Protein AF-A0A8V8TL55-F1 (afdb_monomer)

Organism: Homo sapiens (NCBI:txid9606)

Solvent-accessible surface area (backbone atoms only — not comparable to full-atom values): 6838 Å² total; per-residue (Å²): 128,44,73,77,48,76,43,82,22,73,82,47,78,71,35,72,38,85,79,44,56,75,54,57,49,71,15,20,30,28,39,33,28,49,91,56,92,77,57,47,78,48,79,47,73,44,99,36,48,67,53,31,50,51,50,56,52,52,50,50,52,52,50,51,51,66,71,69,49,50,71,69,58,52,52,51,55,51,52,52,52,58,49,62,74,59,37,85,75,72,70,88,60,77,53,74,69,50,50,63,63,50,37,57,80,71,75,41,83,80,78,79,81,128

Structure (mmCIF, N/CA/C/O backbone):
data_AF-A0A8V8TL55-F1
#
_entry.id   AF-A0A8V8TL55-F1
#
loop_
_atom_site.group_PDB
_atom_site.id
_atom_site.type_symbol
_atom_site.label_atom_id
_atom_site.label_alt_id
_atom_site.label_comp_id
_atom_site.label_asym_id
_atom_site.label_entity_id
_atom_site.label_seq_id
_atom_site.pdbx_PDB_ins_code
_atom_site.Cartn_x
_atom_site.Cartn_y
_atom_site.Cartn_z
_atom_site.occupancy
_atom_site.B_iso_or_equiv
_atom_site.auth_seq_id
_atom_site.auth_comp_id
_atom_site.auth_asym_id
_atom_site.auth_atom_id
_atom_site.pdbx_PDB_model_num
ATOM 1 N N . MET A 1 1 ? 0.872 6.433 -7.938 1.00 76.94 1 MET A N 1
ATOM 2 C CA . MET A 1 1 ? 0.570 6.154 -6.518 1.00 76.94 1 MET A CA 1
ATOM 3 C C . MET A 1 1 ? -0.550 5.135 -6.422 1.00 76.94 1 MET A C 1
ATOM 5 O O . MET A 1 1 ? -1.609 5.355 -7.012 1.00 76.94 1 MET A O 1
ATOM 9 N N . GLU A 1 2 ? -0.282 4.018 -5.747 1.00 88.38 2 GLU A N 1
ATOM 10 C CA . GLU A 1 2 ? -1.200 2.874 -5.657 1.00 88.38 2 GLU A CA 1
ATOM 11 C C . GLU A 1 2 ? -2.168 2.989 -4.482 1.00 88.38 2 GLU A C 1
ATOM 13 O O . GLU A 1 2 ? -3.326 2.633 -4.642 1.00 88.38 2 GLU A O 1
ATOM 18 N N . ILE A 1 3 ? -1.745 3.536 -3.338 1.00 93.88 3 ILE A N 1
ATOM 19 C CA . ILE A 1 3 ? -2.655 3.815 -2.218 1.00 93.88 3 ILE A CA 1
ATOM 20 C C . ILE A 1 3 ? -3.557 4.989 -2.601 1.00 93.88 3 ILE A C 1
ATOM 22 O O . ILE A 1 3 ? -3.071 6.084 -2.903 1.00 93.88 3 I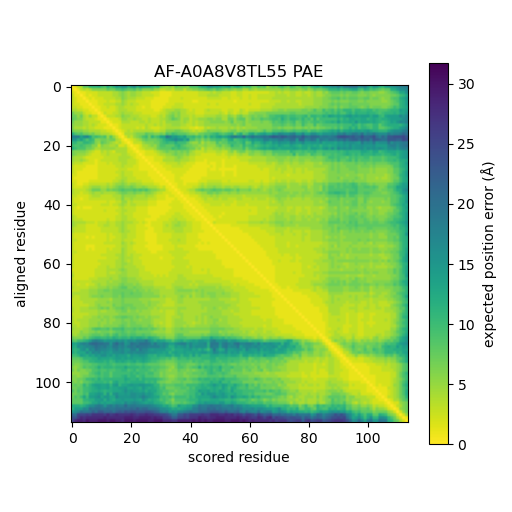LE A O 1
ATOM 26 N N . LYS A 1 4 ? -4.869 4.750 -2.594 1.00 93.62 4 LYS A N 1
ATOM 27 C CA . LYS A 1 4 ? -5.891 5.750 -2.918 1.00 93.62 4 LYS A CA 1
ATOM 28 C C . LYS A 1 4 ? -6.516 6.353 -1.676 1.00 93.62 4 LYS A C 1
ATOM 30 O O . LYS A 1 4 ? -6.773 7.550 -1.661 1.00 93.62 4 LYS A O 1
ATOM 35 N N . GLU A 1 5 ? -6.737 5.540 -0.650 1.00 93.38 5 GLU A N 1
ATOM 36 C CA . GLU A 1 5 ? -7.453 5.974 0.543 1.00 93.38 5 GLU A CA 1
ATOM 37 C C . GLU A 1 5 ? -7.073 5.125 1.760 1.00 93.38 5 GLU A C 1
ATOM 39 O O . GLU A 1 5 ? -6.783 3.933 1.637 1.00 93.38 5 GLU A O 1
ATOM 44 N N . ILE A 1 6 ? -7.085 5.749 2.939 1.00 95.06 6 ILE A N 1
ATOM 45 C CA . ILE A 1 6 ? -6.850 5.104 4.231 1.00 95.06 6 ILE A CA 1
ATOM 46 C C . ILE A 1 6 ? -7.998 5.501 5.158 1.00 95.06 6 ILE A C 1
ATOM 48 O O . ILE A 1 6 ? -8.227 6.689 5.379 1.00 95.06 6 ILE A O 1
ATOM 52 N N . ARG A 1 7 ? -8.718 4.513 5.695 1.00 95.44 7 ARG A N 1
ATOM 53 C CA . ARG A 1 7 ? -9.900 4.721 6.541 1.00 95.44 7 ARG A CA 1
ATOM 54 C C . ARG A 1 7 ? -9.665 4.165 7.950 1.00 95.44 7 ARG A C 1
ATOM 56 O O . ARG A 1 7 ? -9.438 2.959 8.064 1.00 95.44 7 ARG A O 1
ATOM 63 N N . PRO A 1 8 ? -9.737 4.984 9.014 1.00 95.19 8 PRO A N 1
ATOM 64 C CA . PRO A 1 8 ? -9.679 4.497 10.391 1.00 95.19 8 PRO A CA 1
ATOM 65 C C . PRO A 1 8 ? -10.962 3.745 10.752 1.00 95.19 8 PRO A C 1
ATOM 67 O O . PRO A 1 8 ? -12.048 4.163 10.362 1.00 95.19 8 PRO A O 1
ATOM 70 N N . GLY A 1 9 ? -10.850 2.658 11.508 1.00 93.38 9 GLY A N 1
ATOM 71 C CA . GLY A 1 9 ? -11.973 1.808 11.894 1.00 93.38 9 GLY A CA 1
ATOM 72 C C . GLY A 1 9 ? -12.229 0.636 10.945 1.00 93.38 9 GLY A C 1
ATOM 73 O O . GLY A 1 9 ? -11.462 0.341 10.020 1.00 93.38 9 GLY A O 1
ATOM 74 N N . LYS A 1 10 ? -13.351 -0.049 11.177 1.00 92.25 10 LYS A N 1
ATOM 75 C CA . LYS A 1 10 ? -13.761 -1.266 10.461 1.00 92.25 10 LYS A CA 1
ATOM 76 C C . LYS A 1 10 ? -14.549 -0.959 9.183 1.00 92.25 10 LYS A C 1
ATOM 78 O O . LYS A 1 10 ? -15.707 -1.331 9.046 1.00 92.25 10 LYS A O 1
ATOM 83 N N . ASN A 1 11 ? -13.916 -0.301 8.217 1.00 87.19 11 ASN A N 1
ATOM 84 C CA . ASN A 1 11 ? -14.580 0.153 6.982 1.00 87.19 11 ASN A CA 1
ATOM 85 C C . ASN A 1 11 ? -14.533 -0.860 5.824 1.00 87.19 11 ASN A C 1
ATOM 87 O O . ASN A 1 11 ? -14.597 -0.474 4.655 1.00 87.19 11 ASN A O 1
ATOM 91 N N . SER A 1 12 ? -14.393 -2.149 6.132 1.00 88.56 12 SER A N 1
ATOM 92 C CA . SER A 1 12 ? -14.321 -3.230 5.148 1.00 88.56 12 SER A CA 1
ATOM 93 C C . SER A 1 12 ? -15.160 -4.420 5.590 1.00 88.56 12 SER A C 1
ATOM 95 O O . SER A 1 12 ? -15.173 -4.776 6.770 1.00 88.56 12 SER A O 1
ATOM 97 N N . LYS A 1 13 ? -15.769 -5.105 4.615 1.00 86.69 13 LYS A N 1
ATOM 98 C CA . LYS A 1 13 ? -16.489 -6.374 4.816 1.00 86.69 13 LYS A CA 1
ATOM 99 C C . LYS A 1 13 ? -15.599 -7.475 5.397 1.00 86.69 13 LYS A C 1
ATOM 101 O O . LYS A 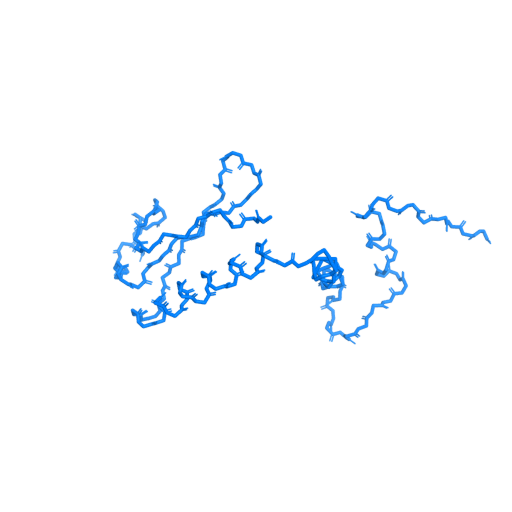1 13 ? -16.097 -8.445 5.959 1.00 86.69 13 LYS A O 1
ATOM 106 N N . ASP A 1 14 ? -14.277 -7.338 5.299 1.00 86.94 14 ASP A N 1
ATOM 107 C CA . ASP A 1 14 ? -13.347 -8.281 5.925 1.00 86.94 14 ASP A CA 1
ATOM 108 C C . ASP A 1 14 ? -13.508 -8.326 7.452 1.00 86.94 14 ASP A C 1
ATOM 110 O O . ASP A 1 14 ? -13.290 -9.379 8.057 1.00 86.94 14 ASP A O 1
ATOM 114 N N . PHE A 1 15 ? -13.948 -7.224 8.074 1.00 89.12 15 PHE A N 1
ATOM 115 C CA . PHE A 1 15 ? -14.186 -7.150 9.516 1.00 89.12 15 PHE A CA 1
ATOM 116 C C . PHE A 1 15 ? -15.483 -7.829 9.975 1.00 89.12 15 PHE A C 1
ATOM 118 O O . PHE A 1 15 ? -15.635 -8.093 11.167 1.00 89.12 15 PHE A O 1
ATOM 125 N N . GLU A 1 16 ? -16.382 -8.178 9.052 1.00 86.19 16 GLU A N 1
ATOM 126 C CA . GLU A 1 16 ? -17.613 -8.931 9.341 1.00 86.19 16 GLU A CA 1
ATOM 127 C C . GLU A 1 16 ? -17.340 -10.436 9.522 1.00 86.19 16 GLU A C 1
ATOM 129 O O . GLU A 1 16 ? -18.189 -11.193 9.993 1.00 86.19 16 GLU A O 1
ATOM 134 N N . ARG A 1 17 ? -16.130 -10.901 9.186 1.00 85.50 17 ARG A N 1
ATOM 135 C CA . ARG A 1 17 ? -15.735 -12.307 9.339 1.00 85.50 17 ARG A CA 1
ATOM 136 C C . ARG A 1 17 ? -15.498 -12.640 10.813 1.00 85.50 17 ARG A C 1
ATOM 138 O O . ARG A 1 17 ? -14.865 -11.873 11.534 1.00 85.50 17 ARG A O 1
ATOM 145 N N . ALA A 1 18 ? -15.917 -13.831 11.249 1.00 70.44 18 ALA A N 1
ATOM 146 C CA . ALA A 1 18 ? -16.035 -14.220 12.665 1.00 70.44 18 ALA A CA 1
ATOM 147 C C . ALA A 1 18 ? -14.835 -13.882 13.583 1.00 70.44 18 ALA A C 1
ATOM 149 O O . ALA A 1 18 ? -15.030 -13.539 14.748 1.00 70.44 18 ALA A O 1
ATOM 150 N N . LYS A 1 19 ? -13.591 -13.960 13.086 1.00 76.00 19 LYS A N 1
ATOM 151 C CA . LYS A 1 19 ? -12.387 -13.607 13.867 1.00 76.00 19 LYS A CA 1
ATOM 152 C C . LYS A 1 19 ? -12.142 -12.096 13.967 1.00 76.00 19 LYS A C 1
ATOM 154 O O . LYS A 1 19 ? -11.610 -11.633 14.970 1.00 76.00 19 LYS A O 1
ATOM 159 N N . ALA A 1 20 ? -12.527 -11.338 12.947 1.00 79.38 20 ALA A N 1
ATOM 160 C CA . ALA A 1 20 ? -12.290 -9.903 12.843 1.00 79.38 20 ALA A CA 1
ATOM 161 C C . ALA A 1 20 ? -13.367 -9.068 13.565 1.00 79.38 20 ALA A C 1
ATOM 163 O O . ALA A 1 20 ? -13.082 -7.964 14.029 1.00 79.38 20 ALA A O 1
ATOM 164 N N . VAL A 1 21 ? -14.564 -9.632 13.780 1.00 79.75 21 VAL A N 1
ATOM 165 C CA . VAL A 1 21 ? -15.647 -8.989 14.553 1.00 79.75 21 VAL A CA 1
ATOM 166 C C . VAL A 1 21 ? -15.193 -8.623 15.971 1.00 79.75 21 VAL A C 1
ATOM 168 O O . VAL A 1 21 ? -15.549 -7.559 16.470 1.00 79.75 21 VAL A O 1
ATOM 171 N N . ARG A 1 22 ? -14.355 -9.461 16.598 1.00 85.94 22 ARG A N 1
ATOM 172 C CA . ARG A 1 22 ? -13.867 -9.274 17.979 1.00 85.94 22 ARG A CA 1
ATOM 173 C C . ARG A 1 22 ? -12.820 -8.169 18.133 1.00 85.94 22 ARG A C 1
ATOM 175 O O . ARG A 1 22 ? -12.529 -7.782 19.260 1.00 85.94 22 ARG A O 1
ATOM 182 N N . GLN A 1 23 ? -12.240 -7.689 17.034 1.00 89.19 23 GLN A N 1
ATOM 183 C CA . GLN A 1 23 ? -11.229 -6.633 17.086 1.00 89.19 23 GLN A CA 1
ATOM 184 C C . GLN A 1 23 ? -11.851 -5.324 17.565 1.00 89.19 23 GLN A C 1
ATOM 186 O O . GLN A 1 23 ? -13.022 -5.062 17.293 1.00 89.19 23 GLN A O 1
ATOM 191 N N . LYS A 1 24 ? -11.098 -4.490 18.279 1.00 91.50 24 LYS A N 1
ATOM 192 C CA . LYS A 1 24 ? -11.600 -3.171 18.677 1.00 91.50 24 LYS A CA 1
ATOM 193 C C . LYS A 1 24 ? -11.564 -2.228 17.480 1.00 91.50 24 LYS A C 1
ATOM 195 O O . LYS A 1 24 ? -10.625 -2.269 16.691 1.00 91.50 24 LYS A O 1
ATOM 200 N N . GLU A 1 25 ? -12.603 -1.418 17.315 1.00 92.00 25 GLU A N 1
ATOM 201 C CA . GLU A 1 25 ? -12.729 -0.525 16.159 1.00 92.00 25 GLU A CA 1
ATOM 202 C C . GLU A 1 25 ? -11.601 0.510 16.096 1.00 92.00 25 GLU A C 1
ATOM 204 O O . GLU A 1 25 ? -11.042 0.740 15.030 1.00 92.00 25 GLU A O 1
ATOM 209 N N . ASP A 1 26 ? -11.197 1.047 17.243 1.00 95.00 26 ASP A N 1
ATOM 210 C CA . ASP A 1 26 ? -10.106 2.014 17.386 1.00 95.00 26 ASP A CA 1
ATOM 211 C C . ASP A 1 26 ? -8.702 1.419 17.175 1.00 95.00 26 ASP A C 1
ATOM 213 O O . ASP A 1 26 ? -7.744 2.172 17.011 1.00 95.00 26 ASP A O 1
ATOM 217 N N . CYS A 1 27 ? -8.579 0.090 17.122 1.00 95.81 27 CYS A N 1
ATOM 218 C CA . CYS A 1 27 ? -7.358 -0.610 16.716 1.00 95.81 27 CYS A CA 1
ATOM 219 C C . CYS A 1 27 ? -7.338 -0.957 15.217 1.00 95.81 27 CYS A C 1
ATOM 221 O O . CYS A 1 27 ? -6.346 -1.492 14.723 1.00 95.81 27 CYS A O 1
ATOM 223 N N . CYS A 1 28 ? -8.433 -0.731 14.487 1.00 96.12 28 CYS A N 1
ATOM 224 C CA . CYS A 1 28 ? -8.576 -1.172 13.103 1.00 96.12 28 CYS A CA 1
ATOM 225 C C . CYS A 1 28 ? -8.403 -0.021 12.116 1.00 96.12 28 CYS A C 1
ATOM 227 O O . CYS A 1 28 ? -8.725 1.130 12.405 1.00 96.12 28 CYS A O 1
ATOM 229 N N . PHE A 1 29 ? -7.949 -0.344 10.911 1.00 96.75 29 PHE A N 1
ATOM 230 C CA . PHE A 1 29 ? -7.987 0.561 9.770 1.00 96.75 29 PHE A CA 1
ATOM 231 C C . PHE A 1 29 ? -7.963 -0.224 8.457 1.00 96.75 29 PHE A C 1
ATOM 233 O O . PHE A 1 29 ? -7.666 -1.418 8.412 1.00 96.75 29 PHE A O 1
ATOM 240 N N . THR A 1 30 ? -8.322 0.449 7.369 1.00 96.25 30 THR A N 1
ATOM 241 C CA . THR A 1 30 ? -8.436 -0.135 6.029 1.00 96.25 30 THR A CA 1
ATOM 242 C C . THR A 1 30 ? -7.646 0.696 5.027 1.00 96.25 30 THR A C 1
ATOM 244 O O . THR A 1 30 ? -7.773 1.919 5.010 1.00 96.25 30 THR A O 1
ATOM 247 N N . ILE A 1 31 ? -6.869 0.043 4.165 1.00 96.38 31 ILE A N 1
ATOM 248 C CA . ILE A 1 31 ? -6.146 0.673 3.056 1.00 96.38 31 ILE A CA 1
ATOM 249 C C . ILE A 1 31 ? -6.781 0.224 1.741 1.00 96.38 31 ILE A C 1
ATOM 251 O O . ILE A 1 31 ? -6.836 -0.972 1.451 1.00 96.38 31 ILE A O 1
ATOM 255 N N . LEU A 1 32 ? -7.222 1.185 0.929 1.00 95.12 32 LEU A N 1
ATOM 256 C CA . LEU A 1 32 ? -7.678 0.943 -0.436 1.00 95.12 32 LEU A CA 1
ATOM 257 C C . LEU A 1 32 ? -6.551 1.282 -1.410 1.00 95.12 32 LEU A C 1
ATOM 259 O O . LEU A 1 32 ? -6.022 2.400 -1.406 1.00 95.12 32 LEU A O 1
ATOM 263 N N . TYR A 1 33 ? -6.176 0.316 -2.245 1.00 95.56 33 TYR A N 1
ATOM 264 C CA . TYR A 1 33 ? -5.038 0.444 -3.147 1.00 95.56 33 TYR A CA 1
ATOM 265 C C . TYR A 1 33 ? -5.283 -0.213 -4.506 1.00 95.56 33 TYR A C 1
ATOM 267 O O . TYR A 1 33 ? -6.109 -1.109 -4.652 1.00 95.56 33 TYR A O 1
ATOM 275 N N . GLY A 1 34 ? -4.549 0.240 -5.516 1.00 94.81 34 GLY A N 1
ATOM 276 C CA . GLY A 1 34 ? -4.589 -0.302 -6.868 1.00 94.81 34 GLY A CA 1
ATOM 277 C C . GLY A 1 34 ? -4.571 0.780 -7.942 1.00 94.81 34 GLY A C 1
ATOM 278 O O . GLY A 1 34 ? -4.593 1.983 -7.672 1.00 94.81 34 GLY A O 1
ATOM 279 N N . THR A 1 35 ? -4.508 0.331 -9.191 1.00 92.06 35 THR A N 1
ATOM 280 C CA . THR A 1 35 ? -4.502 1.187 -10.388 1.00 92.06 35 THR A CA 1
ATOM 281 C C . THR A 1 35 ? -5.808 1.118 -11.179 1.00 92.06 35 THR A C 1
ATO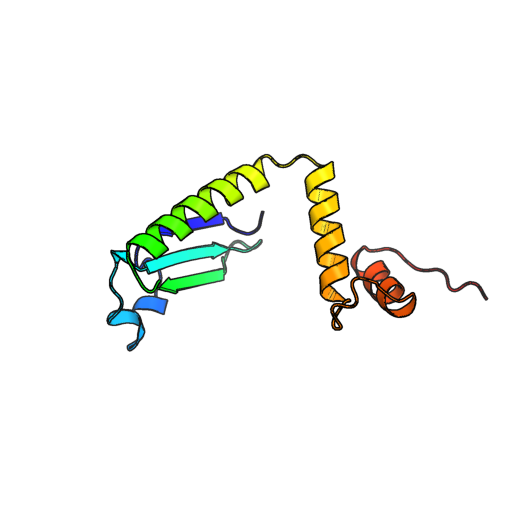M 283 O O . THR A 1 35 ? -6.014 1.934 -12.073 1.00 92.06 35 THR A O 1
ATOM 286 N N . GLN A 1 36 ? -6.688 0.171 -10.849 1.00 92.06 36 GLN A N 1
ATOM 287 C CA . GLN A 1 36 ? -7.978 -0.041 -11.507 1.00 92.06 36 GLN A CA 1
ATOM 288 C C . GLN A 1 36 ? -9.107 0.708 -10.787 1.00 92.06 36 GLN A C 1
ATOM 290 O O . GLN A 1 36 ? -8.930 1.190 -9.670 1.00 92.06 36 GLN A O 1
ATOM 295 N N . PHE A 1 37 ? -10.280 0.785 -11.425 1.00 91.38 37 PHE A N 1
ATOM 296 C CA . PHE A 1 37 ? -11.484 1.356 -10.812 1.00 91.38 37 PHE A CA 1
ATOM 297 C C . PHE A 1 37 ? -11.928 0.561 -9.576 1.00 91.38 37 PHE A C 1
ATOM 299 O O . PHE A 1 37 ? -12.246 1.139 -8.540 1.00 91.38 37 PHE A O 1
ATOM 306 N N . VAL A 1 38 ? -11.908 -0.772 -9.673 1.00 93.06 38 VAL A N 1
ATOM 307 C CA . VAL A 1 38 ? -12.135 -1.652 -8.525 1.00 93.06 38 VAL A CA 1
ATOM 308 C C . VAL A 1 38 ? -10.827 -1.763 -7.752 1.00 93.06 38 VAL A C 1
ATOM 310 O O . VAL A 1 38 ? -9.860 -2.353 -8.233 1.00 93.06 38 VAL A O 1
ATOM 313 N N . LEU A 1 39 ? -10.795 -1.160 -6.566 1.00 94.19 39 LEU A N 1
ATOM 314 C CA . LEU A 1 39 ? -9.619 -1.163 -5.704 1.00 94.19 39 LEU A CA 1
ATOM 315 C C . LEU A 1 39 ? -9.532 -2.446 -4.878 1.00 94.19 39 LEU A C 1
ATOM 317 O O . LEU A 1 39 ? -10.538 -2.990 -4.417 1.00 94.19 39 LEU A O 1
ATOM 321 N N . SER A 1 40 ? -8.301 -2.878 -4.634 1.00 94.50 40 SER A N 1
ATOM 322 C CA . SER A 1 40 ? -7.988 -3.883 -3.629 1.00 94.50 40 SER A CA 1
ATOM 323 C C . SER A 1 40 ? -8.097 -3.276 -2.234 1.00 94.50 40 SER A C 1
ATOM 325 O O . SER A 1 40 ? -7.825 -2.093 -2.023 1.00 94.50 40 SER A O 1
ATOM 327 N N . THR A 1 41 ? -8.484 -4.105 -1.268 1.00 94.31 41 THR A N 1
ATOM 328 C CA . THR A 1 41 ? -8.656 -3.703 0.131 1.00 94.31 41 THR A CA 1
ATOM 329 C C . THR A 1 41 ? -7.693 -4.488 1.011 1.00 94.31 41 THR A C 1
ATOM 331 O O . THR A 1 41 ? -7.587 -5.706 0.885 1.00 94.31 41 THR A O 1
ATOM 334 N N . LEU A 1 42 ? -6.980 -3.790 1.892 1.00 95.12 42 LEU A N 1
ATOM 335 C CA . LEU A 1 42 ? -6.172 -4.379 2.955 1.00 95.12 42 LEU A CA 1
ATOM 336 C C . LEU A 1 42 ? -6.736 -3.929 4.305 1.00 95.12 42 LEU A C 1
ATOM 338 O O . LEU A 1 42 ? -6.665 -2.751 4.653 1.00 95.12 42 LEU A O 1
ATOM 342 N N . SER A 1 43 ? -7.299 -4.877 5.045 1.00 94.88 43 SER A N 1
ATOM 343 C CA . SER A 1 43 ? -7.937 -4.653 6.345 1.00 94.88 43 SER A CA 1
ATOM 344 C C . SER A 1 43 ? -6.989 -5.078 7.464 1.00 94.88 43 SER A C 1
ATOM 346 O O . SER A 1 43 ? -6.538 -6.223 7.482 1.00 94.88 43 SER A O 1
ATOM 348 N N . LEU A 1 44 ? -6.666 -4.162 8.379 1.00 95.19 44 LEU A N 1
ATOM 349 C CA . LEU A 1 44 ? -5.635 -4.345 9.404 1.00 95.19 44 LEU A CA 1
ATOM 350 C C . LEU A 1 44 ? -6.200 -4.067 10.800 1.00 95.19 44 LEU A C 1
ATOM 352 O O . LEU A 1 44 ? -7.002 -3.152 10.985 1.00 95.19 44 LEU A O 1
ATOM 356 N N . ALA A 1 45 ? -5.757 -4.850 11.781 1.00 95.06 45 ALA A N 1
ATOM 357 C CA . ALA A 1 45 ? -5.996 -4.619 13.200 1.00 95.06 45 ALA A CA 1
ATOM 358 C C . ALA A 1 45 ? -4.638 -4.595 13.906 1.00 95.06 45 ALA A C 1
ATOM 360 O O . ALA A 1 45 ? -3.876 -5.554 13.788 1.00 95.06 45 ALA A O 1
ATOM 361 N N . ALA A 1 46 ? -4.328 -3.489 14.574 1.00 95.31 46 ALA A N 1
ATOM 362 C CA . ALA A 1 46 ? -3.119 -3.336 15.368 1.00 95.31 46 ALA A CA 1
ATOM 363 C C . ALA A 1 46 ? -3.315 -3.900 16.784 1.00 95.31 46 ALA A C 1
ATOM 365 O O . ALA A 1 46 ? -4.446 -4.059 17.251 1.00 95.31 46 ALA A O 1
ATOM 366 N N . ASP A 1 47 ? -2.209 -4.158 17.481 1.00 94.31 47 ASP A N 1
ATOM 367 C CA . ASP A 1 47 ? -2.232 -4.715 18.839 1.00 94.31 47 AS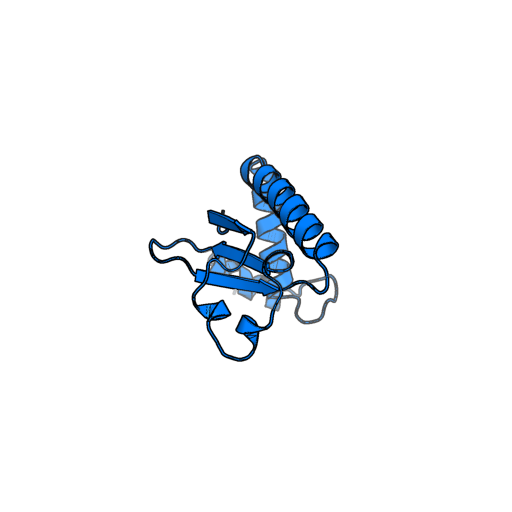P A CA 1
ATOM 368 C C . ASP A 1 47 ? -2.797 -3.719 19.867 1.00 94.31 47 ASP A C 1
ATOM 370 O O . ASP A 1 47 ? -3.386 -4.114 20.878 1.00 94.31 47 ASP A O 1
ATOM 374 N N . SER A 1 48 ? -2.686 -2.417 19.586 1.00 96.19 48 SER A N 1
ATOM 375 C CA . SER A 1 48 ? -3.226 -1.344 20.416 1.00 96.19 48 SER A CA 1
ATOM 376 C C . SER A 1 48 ? -3.786 -0.177 19.594 1.00 96.19 48 SER A C 1
ATOM 378 O O . SER A 1 48 ? -3.492 -0.005 18.409 1.00 96.19 48 SER A O 1
ATOM 380 N N . LYS A 1 49 ? -4.591 0.665 20.254 1.00 96.44 49 LYS A N 1
ATOM 381 C CA . LYS A 1 49 ? -5.082 1.930 19.690 1.00 96.44 49 LYS A CA 1
ATOM 382 C C . LYS A 1 49 ? -3.925 2.867 19.333 1.00 96.44 49 LYS A C 1
ATOM 384 O O . LYS A 1 49 ? -3.963 3.515 18.292 1.00 96.44 49 LYS A O 1
ATOM 389 N N . GLU A 1 50 ? -2.910 2.930 20.193 1.00 97.62 50 GLU A N 1
ATOM 390 C CA . GLU A 1 50 ? -1.711 3.748 19.987 1.00 97.62 50 GLU A CA 1
ATOM 391 C C . GLU A 1 50 ? -1.003 3.339 18.688 1.00 97.62 50 GLU A C 1
ATOM 393 O O . GLU A 1 50 ? -0.698 4.181 17.845 1.00 97.62 50 GLU A O 1
ATOM 398 N N . ASP A 1 51 ? -0.835 2.031 18.472 1.00 97.62 51 ASP A N 1
ATOM 399 C CA . ASP A 1 51 ? -0.210 1.498 17.260 1.00 97.62 51 ASP A CA 1
ATOM 400 C C . ASP A 1 51 ? -1.034 1.820 16.015 1.00 97.62 51 ASP A C 1
ATOM 402 O O . ASP A 1 51 ? -0.477 2.246 15.004 1.00 97.62 51 ASP A O 1
ATOM 406 N N . ALA A 1 52 ? -2.362 1.674 16.078 1.00 97.19 52 ALA A N 1
ATOM 407 C CA . ALA A 1 52 ? -3.238 2.049 14.970 1.00 97.19 52 ALA A CA 1
ATOM 408 C C . ALA A 1 52 ? -3.105 3.541 14.622 1.00 97.19 52 ALA A C 1
ATOM 410 O O . ALA A 1 52 ? -2.995 3.893 13.446 1.00 97.19 52 ALA A O 1
ATOM 411 N N . VAL A 1 53 ? -3.050 4.420 15.628 1.00 97.44 53 VAL A N 1
ATOM 412 C CA . VAL A 1 53 ? -2.836 5.864 15.437 1.00 97.44 53 VAL A CA 1
ATOM 413 C C . VAL A 1 53 ? -1.467 6.144 14.810 1.00 97.44 53 VAL A C 1
ATOM 415 O O . VAL A 1 53 ? -1.385 6.920 13.854 1.00 97.44 53 VAL A O 1
ATOM 418 N N . ASN A 1 54 ? -0.409 5.483 15.281 1.00 97.94 54 ASN A N 1
ATOM 419 C CA . ASN A 1 54 ? 0.940 5.625 14.732 1.00 97.94 54 ASN A CA 1
ATOM 420 C C . ASN A 1 54 ? 1.014 5.170 13.270 1.00 97.94 54 ASN A C 1
ATOM 422 O O . ASN A 1 54 ? 1.569 5.885 12.433 1.00 97.94 54 ASN A O 1
ATOM 426 N N . TRP A 1 55 ? 0.393 4.036 12.934 1.00 97.62 55 TRP A N 1
ATOM 427 C CA . TRP A 1 55 ? 0.282 3.558 11.554 1.00 97.62 55 TRP A CA 1
ATOM 428 C C . TRP A 1 55 ? -0.459 4.552 10.663 1.00 97.62 55 TRP A C 1
ATOM 430 O O . TRP A 1 55 ? 0.040 4.908 9.597 1.00 97.62 55 TRP A O 1
ATOM 440 N N . LEU A 1 56 ? -1.626 5.035 11.094 1.00 97.00 56 LEU A N 1
ATOM 441 C CA . LEU A 1 56 ? -2.419 6.007 10.340 1.00 97.00 56 LEU A CA 1
ATOM 442 C C . LEU A 1 56 ? -1.647 7.311 10.099 1.00 97.00 56 LEU A C 1
ATOM 444 O O . LEU A 1 56 ? -1.662 7.840 8.987 1.00 97.00 56 LEU A O 1
ATOM 448 N N . SER A 1 57 ? -0.948 7.807 11.121 1.00 97.44 57 SER A N 1
ATOM 449 C CA . SER A 1 57 ? -0.121 9.011 11.032 1.00 97.44 57 SER A CA 1
ATOM 450 C C . SER A 1 57 ? 1.058 8.818 10.075 1.00 97.44 57 SER A C 1
ATOM 452 O O . SER A 1 57 ? 1.212 9.576 9.115 1.00 97.44 57 SER A O 1
ATOM 454 N N . GLY A 1 58 ? 1.840 7.752 10.268 1.00 97.44 58 GLY A N 1
ATOM 455 C CA . GLY A 1 58 ? 3.001 7.445 9.434 1.00 97.44 58 GLY A CA 1
ATOM 456 C C . GLY A 1 58 ? 2.624 7.213 7.973 1.00 97.44 58 GLY A C 1
ATOM 457 O O . GLY A 1 58 ? 3.241 7.782 7.076 1.00 97.44 58 GLY A O 1
ATOM 458 N N . LEU A 1 59 ? 1.557 6.453 7.712 1.00 96.31 59 LEU A N 1
ATOM 459 C CA . LEU A 1 59 ? 1.069 6.229 6.351 1.00 96.31 59 LEU A CA 1
ATOM 460 C C . LEU A 1 59 ? 0.583 7.521 5.692 1.00 96.31 59 LEU A C 1
ATOM 462 O O . LEU A 1 59 ? 0.804 7.702 4.497 1.00 96.31 59 LEU A O 1
ATOM 466 N N . LYS A 1 60 ? -0.051 8.430 6.442 1.00 95.00 60 LYS A N 1
ATOM 467 C CA . LYS A 1 60 ? -0.469 9.736 5.919 1.00 95.00 60 LYS A CA 1
ATOM 468 C C . LYS A 1 60 ? 0.737 10.591 5.528 1.00 95.00 60 LYS A C 1
ATOM 470 O O . LYS A 1 60 ? 0.716 11.188 4.455 1.00 95.00 60 LYS A O 1
ATOM 475 N N . ILE A 1 61 ? 1.781 10.621 6.357 1.00 96.25 61 ILE A N 1
ATOM 476 C CA . ILE A 1 61 ? 3.031 11.336 6.060 1.00 96.25 61 ILE A CA 1
ATOM 477 C C . ILE A 1 61 ? 3.683 10.747 4.805 1.00 96.25 61 ILE A C 1
ATOM 479 O O . ILE A 1 61 ? 3.884 11.466 3.829 1.00 96.25 61 ILE A O 1
ATOM 483 N N . LEU A 1 62 ? 3.903 9.429 4.779 1.00 95.00 62 LEU A N 1
ATOM 484 C CA . LEU A 1 62 ? 4.506 8.734 3.638 1.00 95.00 62 LEU A CA 1
ATOM 485 C C . LEU A 1 62 ? 3.689 8.901 2.353 1.00 95.00 62 LEU A C 1
ATOM 487 O O . LEU A 1 62 ? 4.254 9.001 1.266 1.00 95.00 62 LEU A O 1
ATOM 491 N N . HIS A 1 63 ? 2.358 8.932 2.453 1.00 93.31 63 HIS A N 1
ATOM 492 C CA . HIS A 1 63 ? 1.482 9.175 1.308 1.00 93.31 63 HIS A CA 1
ATOM 493 C C . HIS A 1 63 ? 1.706 10.568 0.722 1.00 93.31 63 HIS A C 1
ATOM 495 O O . HIS A 1 63 ? 1.875 10.691 -0.490 1.00 93.31 63 HIS A O 1
ATOM 501 N N . GLN A 1 64 ? 1.775 11.596 1.570 1.00 93.94 64 GLN A N 1
ATOM 502 C CA . GLN A 1 64 ? 2.055 12.964 1.136 1.00 93.94 64 GLN A CA 1
ATOM 503 C C . GLN A 1 64 ? 3.466 13.107 0.560 1.00 93.94 64 GLN A C 1
ATOM 505 O O . GLN A 1 64 ? 3.631 13.682 -0.514 1.00 93.94 64 GLN A O 1
ATOM 510 N N . GLU A 1 65 ? 4.477 12.538 1.214 1.00 94.25 65 GLU A N 1
ATOM 511 C CA . GLU A 1 65 ? 5.856 12.543 0.714 1.00 94.25 65 GLU A CA 1
ATOM 512 C C . GLU A 1 65 ? 5.968 11.848 -0.645 1.00 94.25 65 GLU A C 1
ATOM 514 O O . GLU A 1 65 ? 6.565 12.391 -1.571 1.00 94.25 65 GLU A O 1
ATOM 519 N N . ALA A 1 66 ? 5.338 10.683 -0.806 1.00 92.12 66 ALA A N 1
ATOM 520 C CA . ALA A 1 66 ? 5.329 9.958 -2.071 1.00 92.12 66 ALA A CA 1
ATOM 521 C C . ALA A 1 66 ? 4.595 10.720 -3.185 1.00 92.12 66 ALA A C 1
ATOM 523 O O . ALA A 1 66 ? 4.956 10.579 -4.353 1.00 92.12 66 ALA A O 1
ATOM 524 N N . MET A 1 67 ? 3.570 11.512 -2.848 1.00 90.75 67 MET A N 1
ATOM 525 C CA . MET A 1 67 ? 2.852 12.342 -3.820 1.00 90.75 67 MET A CA 1
ATOM 526 C C . MET A 1 67 ? 3.644 13.575 -4.249 1.00 90.75 67 MET A C 1
ATOM 528 O O . MET A 1 67 ? 3.555 13.970 -5.408 1.00 90.75 67 MET A O 1
ATOM 532 N N . ASN A 1 68 ? 4.448 14.126 -3.343 1.00 94.50 68 ASN A N 1
ATOM 533 C CA . ASN A 1 68 ? 5.279 15.303 -3.587 1.00 94.50 68 ASN A CA 1
ATOM 534 C C . ASN A 1 68 ? 6.712 14.949 -4.024 1.00 94.50 68 ASN A C 1
ATOM 536 O O . ASN A 1 68 ? 7.539 15.840 -4.219 1.00 94.50 68 ASN A O 1
ATOM 540 N N . ALA A 1 69 ? 7.024 13.659 -4.161 1.00 94.50 69 ALA A N 1
ATOM 541 C CA . ALA A 1 69 ? 8.349 13.191 -4.529 1.00 94.50 69 ALA A CA 1
ATOM 542 C C . ALA A 1 69 ? 8.757 13.709 -5.914 1.00 94.50 69 ALA A C 1
ATOM 544 O O . ALA A 1 69 ? 7.996 13.655 -6.881 1.00 94.50 69 ALA A O 1
ATOM 545 N N . SER A 1 70 ? 10.003 14.170 -6.020 1.00 95.75 70 SER A N 1
ATOM 546 C CA . SER A 1 70 ? 10.561 14.617 -7.294 1.00 95.75 70 SER A CA 1
ATOM 547 C C . SER A 1 70 ? 10.768 13.444 -8.260 1.00 95.75 70 SER A C 1
ATOM 549 O O . SER A 1 70 ? 10.965 12.300 -7.839 1.00 95.75 70 SER A O 1
ATOM 551 N N . THR A 1 71 ? 10.787 13.718 -9.568 1.00 93.88 71 THR A N 1
ATOM 552 C CA . THR A 1 71 ? 11.038 12.693 -10.597 1.00 93.88 71 THR A CA 1
ATOM 553 C C . THR A 1 71 ? 12.312 11.872 -10.333 1.00 93.88 71 THR A C 1
ATOM 555 O O . THR A 1 71 ? 12.225 10.646 -10.411 1.00 93.88 71 THR A O 1
ATOM 558 N N . PRO A 1 72 ? 13.467 12.467 -9.954 1.00 95.81 72 PRO A N 1
ATOM 559 C CA . PRO A 1 72 ? 14.650 11.693 -9.567 1.00 95.81 72 PRO A CA 1
ATOM 560 C C . PRO A 1 72 ? 14.393 10.704 -8.422 1.00 95.81 72 PRO A C 1
ATOM 562 O O . PRO A 1 72 ? 14.755 9.535 -8.535 1.00 95.81 72 PRO A O 1
ATOM 565 N N . THR A 1 73 ? 13.708 11.133 -7.357 1.00 94.19 73 THR A N 1
ATOM 566 C CA . THR 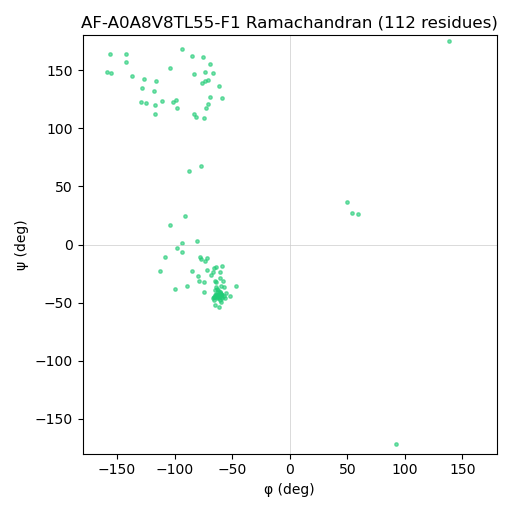A 1 73 ? 13.360 10.272 -6.213 1.00 94.19 73 THR A CA 1
ATOM 567 C C . THR A 1 73 ? 12.451 9.114 -6.631 1.00 94.19 73 THR A C 1
ATOM 569 O O . THR A 1 73 ? 12.635 7.978 -6.191 1.00 94.19 73 THR A O 1
ATOM 572 N N . ILE A 1 74 ? 11.480 9.379 -7.509 1.00 92.19 74 ILE A N 1
ATOM 573 C CA . ILE A 1 74 ? 10.577 8.351 -8.041 1.00 92.19 74 ILE A CA 1
ATOM 574 C C . ILE A 1 74 ? 11.363 7.313 -8.852 1.00 92.19 74 ILE A C 1
ATOM 576 O O . ILE A 1 74 ? 11.162 6.111 -8.658 1.00 92.19 74 ILE A O 1
ATOM 580 N N . ILE A 1 75 ? 12.273 7.761 -9.725 1.00 92.12 75 ILE A N 1
ATOM 581 C CA . ILE A 1 75 ? 13.130 6.880 -10.530 1.00 92.12 75 ILE A CA 1
ATOM 582 C C . ILE A 1 75 ? 14.017 6.024 -9.623 1.00 92.12 75 ILE A C 1
ATOM 584 O O . ILE A 1 75 ? 14.077 4.809 -9.809 1.00 92.12 75 ILE A O 1
ATOM 588 N N . GLU A 1 76 ? 14.657 6.619 -8.614 1.00 93.50 76 GLU A N 1
ATOM 589 C CA . GLU A 1 76 ? 15.500 5.883 -7.668 1.00 93.50 76 GLU A CA 1
ATOM 590 C C . GLU A 1 76 ? 14.699 4.811 -6.912 1.00 93.50 76 GLU A C 1
ATOM 592 O O . GLU A 1 76 ? 15.105 3.647 -6.852 1.00 93.50 76 GLU A O 1
ATOM 597 N N . SER A 1 77 ? 13.526 5.171 -6.380 1.00 92.88 77 SER A N 1
ATOM 598 C CA . SER A 1 77 ? 12.638 4.234 -5.682 1.00 92.88 77 SER A CA 1
ATOM 599 C C . SER A 1 77 ? 12.211 3.079 -6.588 1.00 92.88 77 SER A C 1
ATOM 601 O O . SER A 1 77 ? 12.209 1.917 -6.175 1.00 92.88 77 SER A O 1
ATOM 603 N N . TRP A 1 78 ? 11.878 3.378 -7.845 1.00 90.81 78 TRP A N 1
ATOM 604 C CA . TRP A 1 78 ? 11.503 2.363 -8.818 1.00 90.81 78 TRP A CA 1
ATOM 605 C C . TRP A 1 78 ? 12.673 1.432 -9.164 1.00 90.81 78 TRP A C 1
ATOM 607 O O . TRP A 1 78 ? 12.493 0.215 -9.127 1.00 90.81 78 TRP A O 1
ATOM 617 N N . LEU A 1 79 ? 13.877 1.964 -9.407 1.00 89.31 79 LEU A N 1
ATOM 618 C CA . LEU A 1 79 ? 15.081 1.162 -9.665 1.00 89.31 79 LEU A CA 1
ATOM 619 C C . LEU A 1 79 ? 15.395 0.230 -8.490 1.00 89.31 79 LEU A C 1
ATOM 621 O O . LEU A 1 79 ? 15.663 -0.955 -8.681 1.00 89.31 79 LEU A O 1
ATOM 625 N N . ARG A 1 80 ? 15.286 0.741 -7.261 1.00 90.25 80 ARG A N 1
ATOM 626 C CA . ARG A 1 80 ? 15.490 -0.040 -6.038 1.00 90.25 80 ARG A CA 1
ATOM 627 C C . ARG A 1 80 ? 14.500 -1.204 -5.931 1.00 90.25 80 ARG A C 1
ATOM 629 O O . ARG A 1 80 ? 14.903 -2.314 -5.594 1.00 90.25 80 ARG A O 1
ATOM 636 N N . LYS A 1 81 ? 13.228 -0.988 -6.285 1.00 89.44 81 LYS A N 1
ATOM 637 C CA . LYS A 1 81 ? 12.214 -2.059 -6.349 1.00 89.44 81 LYS A CA 1
ATOM 638 C C . LYS A 1 81 ? 12.548 -3.119 -7.403 1.00 89.44 81 LYS A C 1
ATOM 640 O O . LYS A 1 81 ? 12.336 -4.297 -7.132 1.00 89.44 81 LYS A O 1
ATOM 645 N N . GLN A 1 82 ? 13.092 -2.729 -8.561 1.00 87.75 82 GLN A N 1
ATOM 646 C CA . GLN A 1 82 ? 13.548 -3.695 -9.573 1.00 87.75 82 GLN A CA 1
ATOM 647 C C . GLN A 1 82 ? 14.721 -4.542 -9.073 1.00 87.75 82 GLN A C 1
ATOM 649 O O . GLN A 1 82 ? 14.772 -5.738 -9.324 1.00 87.75 82 GLN A O 1
ATOM 654 N N . ILE A 1 83 ? 15.654 -3.946 -8.332 1.00 87.50 83 ILE A N 1
ATOM 655 C CA . ILE A 1 83 ? 16.781 -4.687 -7.753 1.00 87.50 83 ILE A CA 1
ATOM 656 C C . ILE A 1 83 ? 16.285 -5.676 -6.690 1.00 87.50 83 ILE A C 1
ATOM 658 O O . ILE A 1 83 ? 16.665 -6.844 -6.708 1.00 87.50 83 ILE A O 1
ATOM 662 N N . TYR A 1 84 ? 15.395 -5.242 -5.795 1.00 87.38 84 TYR A N 1
ATOM 663 C CA . TYR A 1 84 ? 14.859 -6.100 -4.733 1.00 87.38 84 TYR A CA 1
ATOM 664 C C . TYR A 1 84 ? 13.983 -7.247 -5.243 1.00 87.38 84 TYR A C 1
ATOM 666 O O . TYR A 1 84 ? 13.857 -8.254 -4.551 1.00 87.38 84 TYR A O 1
ATOM 674 N N . SER A 1 85 ? 13.390 -7.132 -6.435 1.00 86.62 85 SER A N 1
ATOM 675 C CA . SER A 1 85 ? 12.612 -8.232 -7.015 1.00 86.62 85 SER A CA 1
ATOM 676 C C . SER A 1 85 ? 13.491 -9.396 -7.490 1.00 86.62 85 SER A C 1
ATOM 678 O O . SER A 1 85 ? 13.002 -10.524 -7.569 1.00 86.62 85 SER A O 1
ATOM 680 N N . VAL A 1 86 ? 14.780 -9.148 -7.763 1.00 86.62 86 VAL A N 1
ATOM 681 C CA . VAL A 1 86 ? 15.724 -10.167 -8.254 1.00 86.62 86 VAL A CA 1
ATOM 682 C C . VAL A 1 86 ? 16.829 -10.538 -7.264 1.00 86.62 86 VAL A C 1
ATOM 684 O O . VAL A 1 86 ? 17.334 -11.652 -7.357 1.00 86.62 86 VAL A O 1
ATOM 687 N N . ASP A 1 87 ? 17.181 -9.684 -6.291 1.00 82.38 87 ASP A N 1
ATOM 688 C CA . ASP A 1 87 ? 18.121 -10.038 -5.208 1.00 82.38 87 ASP A CA 1
ATOM 689 C C . ASP A 1 87 ? 17.442 -10.923 -4.146 1.00 82.38 87 ASP A C 1
ATOM 691 O O . ASP A 1 87 ? 17.244 -10.545 -2.989 1.00 82.38 87 ASP A O 1
ATOM 695 N N . GLN A 1 88 ? 17.094 -12.149 -4.540 1.00 72.62 88 GLN A N 1
ATOM 696 C CA . GLN A 1 88 ? 16.473 -13.148 -3.660 1.00 72.62 88 GLN A CA 1
ATOM 697 C C . GLN A 1 88 ? 17.396 -13.570 -2.508 1.00 72.62 88 GLN A C 1
ATOM 699 O O . GLN A 1 88 ? 16.943 -14.097 -1.494 1.00 72.62 88 GLN A O 1
ATOM 704 N N . THR A 1 89 ? 18.699 -13.336 -2.658 1.00 78.00 89 THR A N 1
ATOM 705 C CA . THR A 1 89 ? 19.732 -13.772 -1.716 1.00 78.00 89 THR A CA 1
ATOM 706 C C . THR A 1 89 ? 20.180 -12.701 -0.731 1.00 78.00 89 THR A C 1
ATOM 708 O O . THR A 1 89 ? 21.013 -12.999 0.123 1.00 78.00 89 THR A O 1
ATOM 711 N N . ARG A 1 90 ? 19.651 -11.473 -0.838 1.00 78.94 90 ARG A N 1
ATOM 712 C CA . ARG A 1 90 ? 20.046 -10.312 -0.022 1.00 78.94 90 ARG A CA 1
ATOM 713 C C . ARG A 1 90 ? 21.563 -10.107 0.009 1.00 78.94 90 ARG A C 1
ATOM 715 O O . ARG A 1 90 ? 22.128 -9.733 1.036 1.00 78.94 90 ARG A O 1
ATOM 722 N N . ARG A 1 91 ? 22.234 -10.374 -1.117 1.00 82.62 91 ARG A N 1
ATOM 723 C CA . ARG A 1 91 ? 23.696 -10.245 -1.244 1.00 82.62 91 ARG A CA 1
ATOM 724 C C . ARG A 1 91 ? 24.131 -8.798 -1.481 1.00 82.62 91 ARG A C 1
ATOM 726 O O . ARG A 1 91 ? 25.319 -8.553 -1.691 1.00 82.62 91 ARG A O 1
ATOM 733 N N . ASN A 1 92 ? 23.186 -7.853 -1.476 1.00 81.81 92 ASN A N 1
ATOM 734 C CA . ASN A 1 92 ? 23.417 -6.433 -1.742 1.00 81.81 92 ASN A CA 1
ATOM 735 C C . ASN A 1 92 ? 24.135 -6.195 -3.086 1.00 81.81 92 ASN A C 1
ATOM 737 O O . ASN A 1 92 ? 24.883 -5.237 -3.264 1.00 81.81 92 ASN A O 1
ATOM 741 N N . SER A 1 93 ? 23.954 -7.128 -4.020 1.00 85.81 93 SER A N 1
ATOM 742 C CA . SER A 1 93 ? 24.561 -7.152 -5.345 1.00 85.81 93 SER A CA 1
ATOM 743 C C . SER A 1 93 ? 23.717 -8.040 -6.255 1.00 85.81 93 SER A C 1
ATOM 745 O O . SER A 1 93 ? 23.120 -9.015 -5.798 1.00 85.81 93 SER A O 1
ATOM 747 N N . ILE A 1 94 ? 23.676 -7.705 -7.545 1.00 87.88 94 ILE A N 1
ATOM 748 C CA . ILE A 1 94 ? 22.998 -8.501 -8.572 1.00 87.88 94 ILE A CA 1
ATOM 749 C C . ILE A 1 94 ? 24.018 -9.024 -9.578 1.00 87.88 94 ILE A C 1
ATOM 751 O O . ILE A 1 94 ? 24.962 -8.336 -9.967 1.00 87.88 94 ILE A O 1
ATOM 755 N N . SER A 1 95 ? 23.825 -10.258 -10.014 1.00 88.69 95 SER A N 1
ATOM 756 C CA . SER A 1 95 ? 24.581 -10.874 -11.095 1.00 88.69 95 SER A CA 1
ATOM 757 C C . SER A 1 95 ? 24.140 -10.333 -12.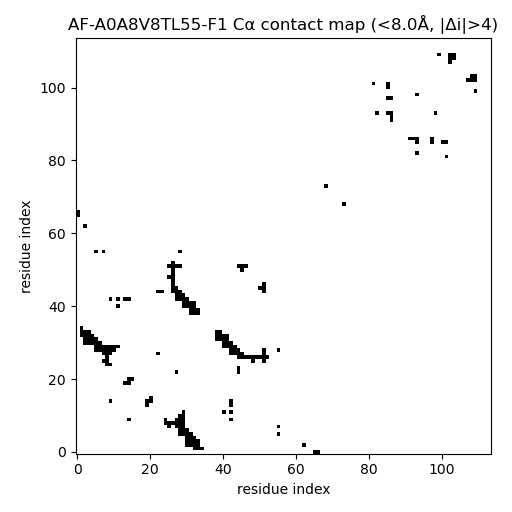457 1.00 88.69 95 SER A C 1
ATOM 759 O O . SER A 1 95 ? 23.025 -9.841 -12.638 1.00 88.69 95 SER A O 1
ATOM 761 N N . LEU A 1 96 ? 24.984 -10.518 -13.476 1.00 87.56 96 LEU A N 1
ATOM 762 C CA . LEU A 1 96 ? 24.620 -10.212 -14.864 1.00 87.56 96 LEU A CA 1
ATOM 763 C C . LEU A 1 96 ? 23.382 -11.001 -15.328 1.00 87.56 96 LEU A C 1
ATOM 765 O O . LEU A 1 96 ? 22.607 -10.519 -16.154 1.00 87.56 96 LEU A O 1
ATOM 769 N N . ARG A 1 97 ? 23.189 -12.217 -14.802 1.00 87.88 97 ARG A N 1
ATOM 770 C CA . ARG A 1 97 ? 22.018 -13.046 -15.103 1.00 87.88 97 ARG A CA 1
ATOM 771 C C . ARG A 1 97 ? 20.744 -12.403 -14.559 1.00 87.88 97 ARG A C 1
ATOM 773 O O . ARG A 1 97 ? 19.783 -12.286 -15.309 1.00 87.88 97 ARG A O 1
ATOM 780 N N . GLU A 1 98 ? 20.754 -11.956 -13.305 1.00 88.62 98 GLU A N 1
ATOM 781 C CA . GLU A 1 98 ? 19.625 -11.252 -12.678 1.00 88.62 98 GLU A CA 1
ATOM 782 C C . GLU A 1 98 ? 19.349 -9.916 -13.384 1.00 88.62 98 GLU A C 1
ATOM 784 O O . GLU A 1 98 ? 18.206 -9.636 -13.742 1.00 88.62 98 GLU A O 1
ATOM 789 N N . LEU A 1 99 ? 20.387 -9.145 -13.724 1.00 87.81 99 LEU A N 1
ATOM 790 C CA . LEU A 1 99 ? 20.226 -7.911 -14.501 1.00 87.81 99 LEU A CA 1
ATOM 791 C C . LEU A 1 99 ? 19.525 -8.156 -15.849 1.00 87.81 99 LEU A C 1
ATOM 793 O O . LEU A 1 99 ? 18.594 -7.434 -16.206 1.00 87.81 99 LEU A O 1
ATOM 797 N N . LYS A 1 100 ? 19.916 -9.206 -16.583 1.00 87.94 100 LYS A N 1
ATOM 798 C CA . LYS A 1 100 ? 19.265 -9.584 -17.850 1.00 87.94 100 LYS A CA 1
ATOM 799 C C . LYS A 1 100 ? 17.783 -9.939 -17.688 1.00 87.94 100 LYS A C 1
ATOM 801 O O . LYS A 1 100 ? 17.050 -9.815 -18.663 1.00 87.94 100 LYS A O 1
ATOM 806 N N . THR A 1 101 ? 17.333 -10.350 -16.498 1.00 86.19 101 THR A N 1
ATOM 807 C CA . THR A 1 101 ? 15.904 -10.604 -16.231 1.00 86.19 101 THR A CA 1
ATOM 808 C C . THR A 1 101 ? 15.098 -9.331 -15.971 1.00 86.19 101 THR A C 1
ATOM 810 O O . THR A 1 101 ? 13.915 -9.305 -16.295 1.00 86.19 101 THR A O 1
ATOM 813 N N . ILE A 1 102 ? 15.726 -8.258 -15.471 1.00 86.94 102 ILE A N 1
ATOM 814 C CA . ILE A 1 102 ? 15.059 -6.961 -15.250 1.00 86.94 102 ILE A CA 1
ATOM 815 C C . ILE A 1 102 ? 14.828 -6.223 -16.574 1.00 86.94 102 ILE A C 1
ATOM 817 O O . ILE A 1 102 ? 13.778 -5.621 -16.774 1.00 86.94 102 ILE A O 1
ATOM 821 N N . LEU A 1 103 ? 15.801 -6.251 -17.490 1.00 86.88 103 LEU A N 1
ATOM 822 C CA . LEU A 1 103 ? 15.793 -5.414 -18.699 1.00 86.88 103 LEU A CA 1
ATOM 823 C C . LEU A 1 103 ? 14.519 -5.558 -19.573 1.00 86.88 103 LEU A C 1
ATOM 825 O O . LEU A 1 103 ? 13.961 -4.538 -19.981 1.00 86.88 103 LEU A O 1
ATOM 829 N N . PRO A 1 104 ? 13.966 -6.763 -19.804 1.00 85.62 104 PRO A N 1
ATOM 830 C CA . PRO A 1 104 ? 12.697 -6.908 -20.517 1.00 85.62 104 PRO A CA 1
ATOM 831 C C . PRO A 1 104 ? 11.495 -6.292 -19.786 1.00 85.62 104 PRO A C 1
ATOM 83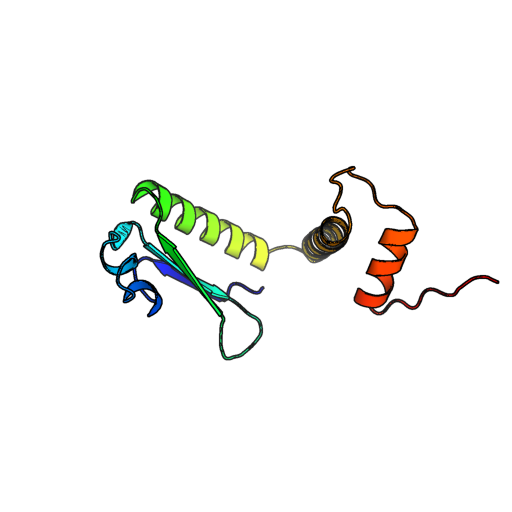3 O O . PRO A 1 104 ? 10.597 -5.775 -20.444 1.00 85.62 104 PRO A O 1
ATOM 836 N N . LEU A 1 105 ? 11.481 -6.296 -18.446 1.00 80.25 105 LEU A N 1
ATOM 837 C CA . LEU A 1 105 ? 10.398 -5.709 -17.636 1.00 80.25 105 LEU A CA 1
ATOM 838 C C . LEU A 1 105 ? 10.312 -4.188 -17.793 1.00 80.25 105 LEU A C 1
ATOM 840 O O . LEU A 1 105 ? 9.276 -3.587 -17.517 1.00 80.25 105 LEU A O 1
ATOM 844 N N . ILE A 1 106 ? 11.399 -3.571 -18.252 1.00 82.56 106 ILE A N 1
ATOM 845 C CA . ILE A 1 106 ? 11.504 -2.132 -18.497 1.00 82.56 106 ILE A CA 1
ATOM 846 C C . ILE A 1 106 ? 11.431 -1.812 -19.999 1.00 82.56 106 ILE A C 1
ATOM 848 O O . ILE A 1 106 ? 11.810 -0.725 -20.425 1.00 82.56 106 ILE A O 1
ATOM 852 N N . ASN A 1 107 ? 10.951 -2.770 -20.804 1.00 85.19 107 ASN A N 1
ATOM 853 C CA . ASN A 1 107 ? 10.868 -2.713 -22.265 1.00 85.19 107 ASN A CA 1
ATOM 854 C C . ASN A 1 107 ? 12.223 -2.513 -22.965 1.00 85.19 107 ASN A C 1
ATOM 856 O O . ASN A 1 107 ? 12.281 -2.015 -24.090 1.00 85.19 107 ASN A O 1
ATOM 860 N N . PHE A 1 108 ? 13.323 -2.927 -22.329 1.00 86.69 108 PHE A N 1
ATOM 861 C CA . PHE A 1 108 ? 14.651 -2.868 -22.923 1.00 86.69 108 PHE A CA 1
ATOM 862 C C . PHE A 1 108 ? 15.045 -4.220 -23.523 1.00 86.69 108 PHE A C 1
ATOM 864 O O . PHE A 1 108 ? 15.202 -5.226 -22.826 1.00 86.69 108 PHE A O 1
ATOM 871 N N . LYS A 1 109 ? 15.253 -4.241 -24.843 1.00 83.06 109 LYS A N 1
ATOM 872 C CA . LYS A 1 109 ? 15.730 -5.431 -25.549 1.00 83.06 109 LYS A CA 1
ATOM 873 C C . LYS A 1 109 ? 17.249 -5.521 -25.453 1.00 83.06 109 LYS A C 1
ATOM 875 O O . LYS A 1 109 ? 17.970 -4.737 -26.062 1.00 83.06 109 LYS A O 1
ATOM 880 N N . VAL A 1 110 ? 17.731 -6.530 -24.738 1.00 78.00 110 VAL A N 1
ATOM 881 C CA . VAL A 1 110 ? 19.161 -6.850 -24.685 1.00 78.00 110 VAL A CA 1
ATOM 882 C C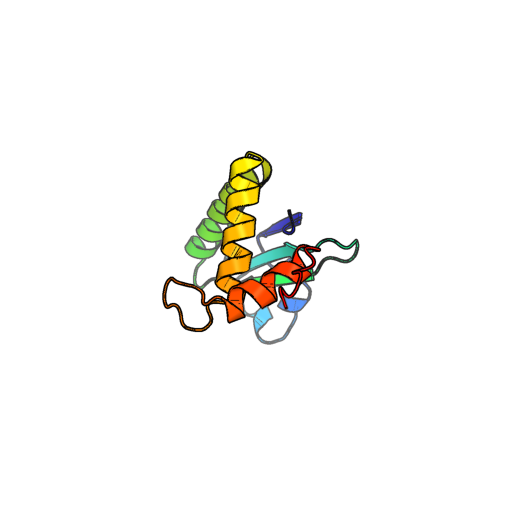 . VAL A 1 110 ? 19.574 -7.473 -26.017 1.00 78.00 110 VAL A C 1
ATOM 884 O O . VAL A 1 110 ? 19.074 -8.540 -26.380 1.00 78.00 110 VAL A O 1
ATOM 887 N N . SER A 1 111 ? 20.481 -6.834 -26.758 1.00 75.00 111 SER A N 1
ATOM 888 C CA . SER A 1 111 ? 21.151 -7.507 -27.869 1.00 75.00 111 SER A CA 1
ATOM 889 C C . SER A 1 111 ? 22.081 -8.575 -27.294 1.00 75.00 111 SER A C 1
ATOM 891 O O . SER A 1 111 ? 22.901 -8.311 -26.415 1.00 75.00 111 SER A O 1
ATOM 893 N N . SER A 1 112 ? 21.945 -9.815 -27.762 1.00 62.06 112 SER A N 1
ATOM 894 C CA . SER A 1 112 ? 23.020 -10.782 -27.553 1.00 62.06 112 SER A CA 1
ATOM 895 C C . SER A 1 112 ? 24.127 -10.403 -28.525 1.00 62.06 112 SER A C 1
ATOM 897 O O . SER A 1 112 ? 23.947 -10.528 -29.736 1.00 62.06 112 SER A O 1
ATOM 899 N N . ALA A 1 113 ? 25.235 -9.873 -28.006 1.00 61.44 113 ALA A N 1
ATOM 900 C CA . ALA A 1 113 ? 26.475 -9.864 -28.765 1.00 61.44 113 ALA A CA 1
ATOM 901 C C . ALA A 1 113 ? 26.809 -11.329 -29.088 1.00 61.44 113 ALA A C 1
ATOM 903 O O . ALA A 1 113 ? 26.755 -12.175 -28.191 1.00 61.44 113 ALA A O 1
ATOM 904 N N . LYS A 1 114 ? 27.017 -11.614 -30.377 1.00 38.94 114 LYS A N 1
ATOM 905 C CA . LYS A 1 114 ? 27.513 -12.907 -30.858 1.00 38.94 114 LYS A CA 1
ATOM 906 C C . LYS A 1 114 ? 28.911 -13.167 -30.319 1.00 38.94 114 LYS A C 1
ATOM 908 O O . LYS 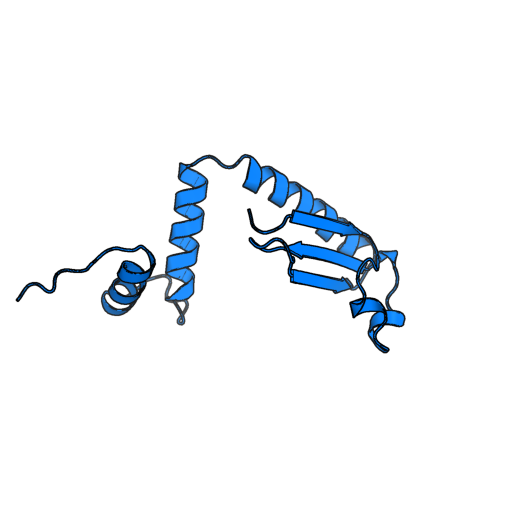A 1 114 ? 29.675 -12.181 -30.231 1.00 38.94 114 LYS A O 1
#

Nearest PDB structures (foldseek):
  8jqh-assembly1_A  TM=9.518E-01  e=2.492E-13  Homo sapiens
  8jqg-assembly1_A  TM=9.503E-01  e=4.787E-13  Homo sapiens
  8t7c-assembly1_A  TM=9.271E-01  e=1.119E-12  Homo sapiens
  7t8t-assembly1_A  TM=9.217E-01  e=1.271E-08  Rattus norvegicus
  7z3j-assembly1_A  TM=9.162E-01  e=3.612E-08  Rattus norvegicus

Secondary structure (DSSP, 8-state):
--EEEEEESS-SGGGGSTTTTTS-GGGEEEEEE-SSSS-EEEEEE-SSHHHHHHHHHHHHHHHHHHHH--HHHHHHHHHHHHHHHH-TT--SS--HHHHHHHHHHTT-------

Sequence (114 aa):
MEIKEIRPGKNSKDFERAKAVRQKEDCCFTILYGTQFVLSTLSLAADSKEDAVNWLSGLKILHQEAMNASTPTIIESWLRKQIYSVDQTRRNSISLRELKTILPLINFKVSSAK

InterPro domains:
  IPR001192 Phosphoinositide phospholipase C family [PTHR10336] (2-113)
  IPR001849 Pleckstrin homology domain [PF16457] (2-63)
  IPR001849 Pleckstrin homology domain [PS50003] (1-64)
  IPR011993 PH-like domain superfamily [G3DSA:2.30.29.30] (1-72)
  IPR056586 PLCG1, EF-hand [PF23329] (68-112)

pLDDT: mean 89.34, std 8.53, range [38.94, 97.94]

Foldseek 3Di:
DFWDDKAQFDPDPVCVPPVNVPADRLQKMKTWTGDDPDTDIDIDGHPDSVVSVVVVVVVVVVVVCVVVPDPVRVVVVVVVVLVVVQPPVPPVDDDPVSVVVSQVVVVHDDDDDD

Mean predicted aligned error: 6.41 Å

Radius of gyration: 19.34 Å; Cα contacts (8 Å, |Δi|>4): 116; chains: 1; bounding box: 45×30×51 Å